Protein AF-A0A4R9EQA0-F1 (afdb_monomer)

Radius of gyration: 15.92 Å; Cα contacts (8 Å, |Δi|>4): 134; chains: 1; bounding box: 47×31×44 Å

pLDDT: mean 74.4, std 14.94, range [33.72, 93.69]

Structure (mmCIF, N/CA/C/O backbone):
data_AF-A0A4R9EQA0-F1
#
_entry.id   AF-A0A4R9EQA0-F1
#
loop_
_atom_site.group_PDB
_atom_site.id
_atom_site.type_symbol
_atom_site.label_atom_id
_atom_site.label_alt_id
_atom_site.label_comp_id
_atom_site.label_asym_id
_atom_site.label_entity_id
_atom_site.label_seq_id
_atom_site.pdbx_PDB_ins_code
_atom_site.Cartn_x
_atom_site.Cartn_y
_atom_site.Cartn_z
_atom_site.occupancy
_atom_site.B_iso_or_equiv
_atom_site.auth_seq_id
_atom_site.auth_comp_id
_atom_site.auth_asym_id
_atom_site.auth_atom_id
_atom_site.pdbx_PDB_model_num
ATOM 1 N N . MET A 1 1 ? -29.549 12.230 -26.720 1.00 39.38 1 MET A N 1
ATOM 2 C CA . MET A 1 1 ? -28.962 11.708 -25.464 1.00 39.38 1 MET A CA 1
ATOM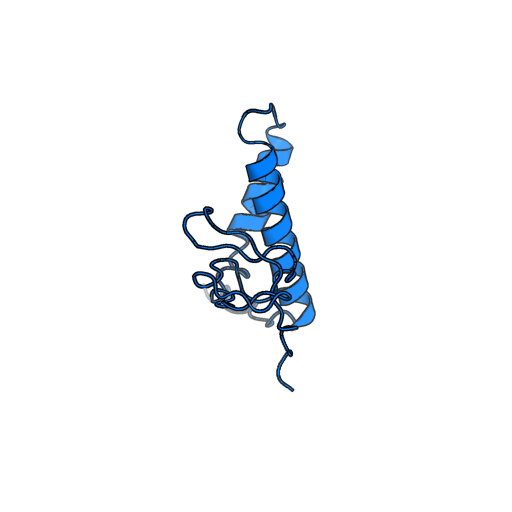 3 C C . MET A 1 1 ? -27.792 10.779 -25.783 1.00 39.38 1 MET A C 1
ATOM 5 O O . MET A 1 1 ? -27.876 9.574 -25.592 1.00 39.38 1 MET A O 1
ATOM 9 N N . ARG A 1 2 ? -26.713 11.334 -26.334 1.00 42.34 2 ARG A N 1
ATOM 10 C CA . ARG A 1 2 ? -25.436 10.659 -26.599 1.00 42.34 2 ARG A CA 1
ATOM 11 C C . ARG A 1 2 ? -24.338 11.631 -26.148 1.00 42.34 2 ARG A C 1
ATOM 13 O O . ARG A 1 2 ? -24.600 12.828 -26.151 1.00 42.34 2 ARG A O 1
ATOM 20 N N . ASP A 1 3 ? -23.201 11.084 -25.723 1.00 37.47 3 ASP A N 1
ATOM 21 C CA . ASP A 1 3 ? -21.967 11.769 -25.280 1.00 37.47 3 ASP A CA 1
ATOM 22 C C . ASP A 1 3 ? -21.748 11.987 -23.769 1.00 37.47 3 ASP A C 1
ATOM 24 O O . ASP A 1 3 ? -21.568 13.103 -23.295 1.00 37.47 3 ASP A O 1
ATOM 28 N N . VAL A 1 4 ? -21.637 10.886 -23.008 1.00 45.69 4 VAL A N 1
ATOM 29 C CA . VAL A 1 4 ? -20.879 10.856 -21.725 1.00 45.69 4 VAL A CA 1
ATOM 30 C C . VAL A 1 4 ? -19.802 9.747 -21.723 1.00 45.69 4 VAL A C 1
ATOM 32 O O . VAL A 1 4 ? -19.191 9.437 -20.707 1.00 45.69 4 VAL A O 1
ATOM 35 N N . LEU A 1 5 ? -19.506 9.151 -22.882 1.00 46.72 5 LEU A N 1
ATOM 36 C CA . LEU A 1 5 ? -18.542 8.052 -23.028 1.00 46.72 5 LEU A CA 1
ATOM 37 C C . LEU A 1 5 ? -17.300 8.486 -23.813 1.00 46.72 5 LEU A C 1
ATOM 39 O O . LEU A 1 5 ? -16.95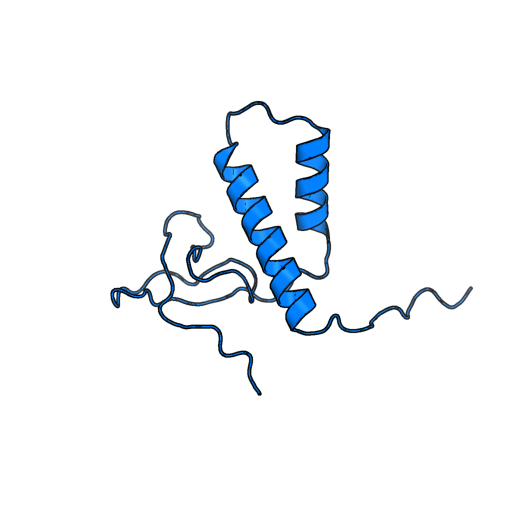4 7.844 -24.795 1.00 46.72 5 LEU A O 1
ATOM 43 N N . ASN A 1 6 ? -16.620 9.572 -23.426 1.00 40.59 6 ASN A N 1
ATOM 44 C CA . ASN A 1 6 ? -15.253 9.781 -23.924 1.00 40.59 6 ASN A CA 1
ATOM 45 C C . ASN A 1 6 ? -14.411 10.773 -23.105 1.00 40.59 6 ASN A C 1
ATOM 47 O O . ASN A 1 6 ? -14.111 11.882 -23.535 1.00 40.59 6 ASN A O 1
ATOM 51 N N . ARG A 1 7 ? -13.974 10.358 -21.912 1.00 43.97 7 ARG A N 1
ATOM 52 C CA . ARG A 1 7 ? -12.779 10.938 -21.266 1.00 43.97 7 ARG A CA 1
ATOM 53 C C . ARG A 1 7 ? -11.805 9.856 -20.804 1.00 43.97 7 ARG A C 1
ATOM 55 O O . ARG A 1 7 ? -11.219 9.951 -19.734 1.00 43.97 7 ARG A O 1
ATOM 62 N N . ARG A 1 8 ? -11.611 8.817 -21.622 1.00 50.88 8 ARG A N 1
ATOM 63 C CA . ARG A 1 8 ? -10.442 7.934 -21.504 1.00 50.88 8 ARG A CA 1
ATOM 64 C C . ARG A 1 8 ? -9.264 8.571 -22.241 1.00 50.88 8 ARG A C 1
ATOM 66 O O . ARG A 1 8 ? -8.778 8.037 -23.228 1.00 50.88 8 ARG A O 1
ATOM 73 N N . ALA A 1 9 ? -8.815 9.726 -21.760 1.00 52.56 9 ALA A N 1
ATOM 74 C CA . ALA A 1 9 ? -7.399 10.027 -21.891 1.00 52.56 9 ALA A CA 1
ATOM 75 C C . ALA A 1 9 ? -6.733 9.104 -20.870 1.00 52.56 9 ALA A C 1
ATOM 77 O O . ALA A 1 9 ? -6.949 9.270 -19.670 1.00 52.56 9 ALA A O 1
ATOM 78 N N . GLY A 1 10 ? -6.057 8.050 -21.335 1.00 54.66 10 GLY A N 1
ATOM 79 C CA . GLY A 1 10 ? -5.212 7.260 -20.448 1.00 54.66 10 GLY A CA 1
ATOM 80 C C . GLY A 1 10 ? -4.264 8.232 -19.760 1.00 54.66 10 GLY A C 1
ATOM 81 O O . GLY A 1 10 ? -3.525 8.939 -20.443 1.00 54.66 10 GLY A O 1
ATOM 82 N N . ALA A 1 11 ? -4.362 8.341 -18.436 1.00 60.81 11 ALA A N 1
ATOM 83 C CA . ALA A 1 11 ? -3.411 9.128 -17.676 1.00 60.81 11 ALA A CA 1
ATOM 84 C C . ALA A 1 11 ? -2.005 8.602 -18.031 1.00 60.81 11 ALA A C 1
ATOM 86 O O . ALA A 1 11 ? -1.827 7.379 -18.083 1.00 60.81 11 ALA A O 1
ATOM 87 N N . PRO A 1 12 ? -1.033 9.474 -18.354 1.00 72.12 12 PRO A N 1
ATOM 88 C CA . PRO A 1 12 ? 0.328 9.038 -18.639 1.00 72.12 12 PRO A CA 1
ATOM 89 C C . PRO A 1 12 ? 0.839 8.168 -17.484 1.00 72.12 12 PRO A C 1
ATOM 91 O O . PRO A 1 12 ? 0.451 8.384 -16.338 1.00 72.12 12 PRO A O 1
ATOM 94 N N . ALA A 1 13 ? 1.710 7.193 -17.765 1.00 66.94 13 ALA A N 1
ATOM 95 C CA . ALA A 1 13 ? 2.185 6.229 -16.762 1.00 66.94 13 ALA A CA 1
ATOM 96 C C . ALA A 1 13 ? 2.671 6.907 -15.464 1.00 66.94 13 ALA A C 1
ATOM 98 O O . ALA A 1 13 ? 2.296 6.491 -14.376 1.00 66.94 13 ALA A O 1
ATOM 99 N N . ALA A 1 14 ? 3.367 8.043 -15.584 1.00 73.31 14 ALA A N 1
ATOM 100 C CA . ALA A 1 14 ? 3.806 8.848 -14.444 1.00 73.31 14 ALA A CA 1
ATOM 101 C C . ALA A 1 14 ? 2.657 9.448 -13.600 1.00 73.31 14 ALA A C 1
ATOM 103 O O . ALA A 1 14 ? 2.804 9.625 -12.392 1.00 73.31 14 ALA A O 1
ATOM 104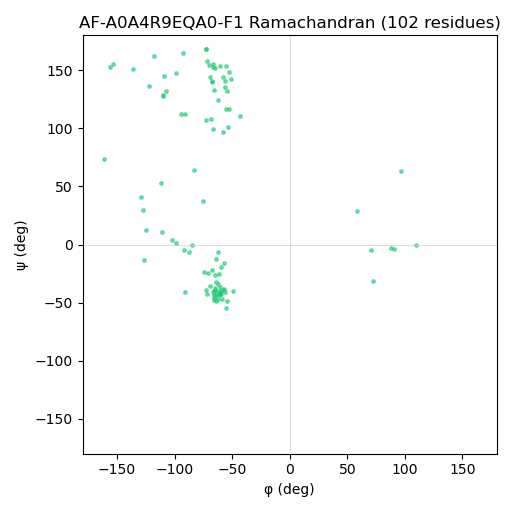 N N . GLU A 1 15 ? 1.511 9.780 -14.204 1.00 79.75 15 GLU A N 1
ATOM 105 C CA . GLU A 1 15 ? 0.318 10.218 -13.467 1.00 79.75 15 GLU A CA 1
ATOM 106 C C . GLU A 1 15 ? -0.334 9.039 -12.733 1.00 79.75 15 GLU A C 1
ATOM 108 O O . GLU A 1 15 ? -0.749 9.203 -11.587 1.00 79.75 15 GLU A O 1
ATOM 113 N N . LEU A 1 16 ? -0.374 7.849 -13.342 1.00 71.50 16 LEU A N 1
ATOM 114 C CA . LEU A 1 16 ? -0.858 6.637 -12.673 1.00 71.50 16 LEU A CA 1
ATOM 115 C C . LEU A 1 16 ? 0.043 6.237 -11.499 1.00 71.50 16 LEU A C 1
ATOM 117 O O . LEU A 1 16 ? -0.481 5.971 -10.419 1.00 71.50 16 LEU A O 1
ATOM 121 N N . ASP A 1 17 ? 1.365 6.281 -11.674 1.00 73.75 17 ASP A N 1
ATOM 122 C CA . ASP A 1 17 ? 2.341 6.025 -10.607 1.00 73.75 17 ASP A CA 1
ATOM 123 C C . ASP A 1 17 ? 2.152 7.010 -9.445 1.00 73.75 17 ASP A C 1
ATOM 125 O O . ASP A 1 17 ? 2.030 6.611 -8.285 1.00 73.75 17 ASP A O 1
ATOM 129 N N . ARG A 1 18 ? 2.014 8.308 -9.749 1.00 77.94 18 ARG A N 1
ATOM 130 C CA . ARG A 1 18 ? 1.756 9.345 -8.739 1.00 77.94 18 ARG A CA 1
ATOM 131 C C . ARG A 1 18 ? 0.435 9.123 -8.004 1.00 77.94 18 ARG A C 1
ATOM 133 O O . ARG A 1 18 ? 0.368 9.302 -6.789 1.00 77.94 18 ARG A O 1
ATOM 140 N N . LEU A 1 19 ? -0.632 8.772 -8.717 1.00 77.38 19 LEU A N 1
ATOM 141 C CA . LEU A 1 19 ? -1.926 8.485 -8.100 1.00 77.38 19 LEU A CA 1
ATOM 142 C C . LEU A 1 19 ? -1.831 7.225 -7.214 1.00 77.38 19 LEU A C 1
ATOM 144 O O . LEU A 1 19 ? -2.378 7.212 -6.109 1.00 77.38 19 LEU A O 1
ATOM 148 N N . ALA A 1 20 ? -1.102 6.193 -7.652 1.00 75.19 20 ALA A N 1
ATOM 149 C CA . ALA A 1 20 ? -0.894 4.961 -6.894 1.00 75.19 20 ALA A CA 1
ATOM 150 C C . ALA A 1 20 ? -0.105 5.221 -5.606 1.00 75.19 20 ALA A C 1
ATOM 152 O O . ALA A 1 20 ? -0.467 4.700 -4.547 1.00 75.19 20 ALA A O 1
ATOM 153 N N . GLU A 1 21 ? 0.910 6.084 -5.668 1.00 78.12 21 GLU A N 1
ATOM 154 C CA . GLU A 1 21 ? 1.643 6.584 -4.506 1.00 78.12 21 GLU A CA 1
ATOM 155 C C . GLU A 1 21 ? 0.735 7.383 -3.557 1.00 78.12 21 GLU A C 1
ATOM 157 O O . GLU A 1 21 ? 0.712 7.118 -2.356 1.00 78.12 21 GLU A O 1
ATOM 162 N N . GLN A 1 22 ? -0.081 8.307 -4.070 1.00 79.81 22 GLN A N 1
ATOM 163 C CA . GLN A 1 22 ? -1.002 9.093 -3.240 1.00 79.81 22 GLN A CA 1
ATOM 164 C C . GLN A 1 22 ? -2.016 8.219 -2.498 1.00 79.81 22 GLN A C 1
ATOM 166 O O . GLN A 1 22 ? -2.272 8.435 -1.313 1.00 79.81 22 GLN A O 1
ATOM 171 N N . ARG A 1 23 ? -2.580 7.212 -3.168 1.00 79.62 23 ARG A N 1
ATOM 172 C CA . ARG A 1 23 ? -3.498 6.252 -2.539 1.00 79.62 23 ARG A CA 1
ATOM 173 C C . ARG A 1 23 ? -2.806 5.384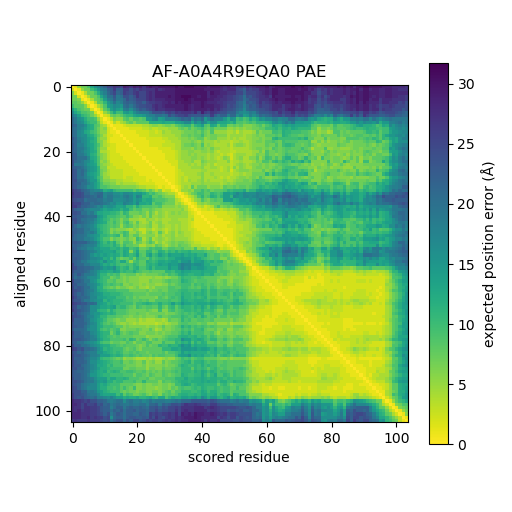 -1.514 1.00 79.62 23 ARG A C 1
ATOM 175 O O . ARG A 1 23 ? -3.359 5.134 -0.450 1.00 79.62 23 ARG A O 1
ATOM 182 N N . SER A 1 24 ? -1.603 4.947 -1.836 1.00 77.00 24 SER A N 1
ATOM 183 C CA . SER A 1 24 ? -0.743 4.209 -0.930 1.00 77.00 24 S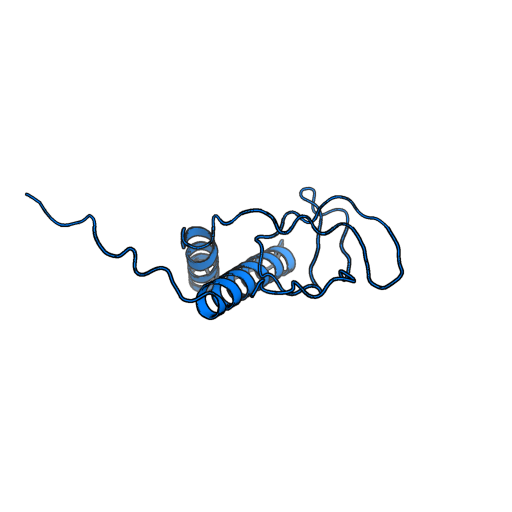ER A CA 1
ATOM 184 C C . SER A 1 24 ? -0.512 4.987 0.370 1.00 77.00 24 SER A C 1
ATOM 186 O O . SER A 1 24 ? -0.870 4.509 1.444 1.00 77.00 24 SER A O 1
ATOM 188 N N . LEU A 1 25 ? -0.049 6.232 0.273 1.00 80.00 25 LEU A N 1
ATOM 189 C CA . LEU A 1 25 ? 0.138 7.110 1.429 1.00 80.00 25 LEU A CA 1
ATOM 190 C C . LEU A 1 25 ? -1.172 7.379 2.183 1.00 80.00 25 LEU A C 1
ATOM 192 O O . LEU A 1 25 ? -1.171 7.452 3.409 1.00 80.00 25 LEU A O 1
ATOM 196 N N . ALA A 1 26 ? -2.298 7.505 1.474 1.00 80.06 26 ALA A N 1
ATOM 197 C CA . ALA A 1 26 ? -3.605 7.678 2.101 1.00 80.06 26 ALA A CA 1
ATOM 198 C C . ALA A 1 26 ? -4.027 6.450 2.930 1.00 80.06 26 ALA A C 1
ATOM 200 O O . ALA A 1 26 ? -4.574 6.624 4.019 1.00 80.06 26 ALA A O 1
ATOM 201 N N . LEU A 1 27 ? -3.754 5.230 2.447 1.00 75.44 27 LEU A N 1
ATOM 202 C CA . LEU A 1 27 ? -3.982 3.989 3.198 1.00 75.44 27 LEU A CA 1
ATOM 203 C C . LEU A 1 27 ? -3.100 3.928 4.448 1.00 75.44 27 LEU A C 1
ATOM 205 O O . LEU A 1 27 ? -3.621 3.709 5.540 1.00 75.44 27 LEU A O 1
ATOM 209 N N . ASP A 1 28 ? -1.800 4.196 4.302 1.00 77.19 28 ASP A N 1
ATOM 210 C CA . ASP A 1 28 ? -0.845 4.159 5.419 1.00 77.19 28 ASP A CA 1
ATOM 211 C C . ASP A 1 28 ? -1.219 5.194 6.493 1.00 77.19 28 ASP A C 1
ATOM 213 O O . ASP A 1 28 ? -1.182 4.923 7.695 1.00 77.19 28 ASP A O 1
ATOM 217 N N . TYR A 1 29 ? -1.646 6.385 6.064 1.00 78.88 29 TYR A N 1
ATOM 218 C CA . TYR A 1 29 ? -2.092 7.433 6.970 1.00 78.88 29 TYR A CA 1
ATOM 219 C C . TYR A 1 29 ? -3.372 7.034 7.717 1.00 78.88 29 TYR A C 1
ATOM 221 O O . TYR A 1 29 ? -3.421 7.172 8.939 1.00 78.88 29 TYR A O 1
ATOM 229 N N . LEU A 1 30 ? -4.384 6.485 7.034 1.00 75.19 30 LEU A N 1
ATOM 230 C CA . L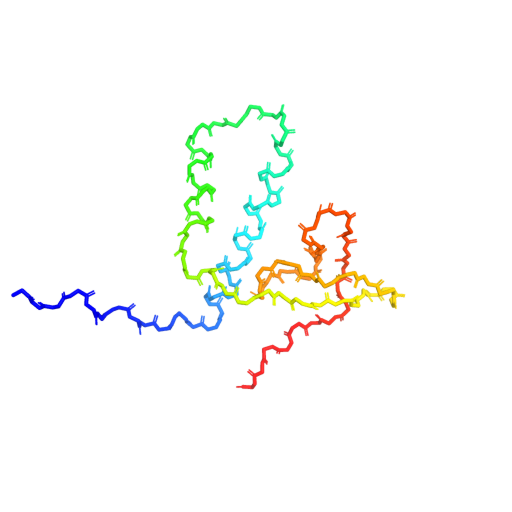EU A 1 30 ? -5.605 5.995 7.689 1.00 75.19 30 LEU A CA 1
ATOM 231 C C . LEU A 1 30 ? -5.319 4.888 8.710 1.00 75.19 30 LEU A C 1
ATOM 233 O O . LEU A 1 30 ? -5.903 4.898 9.792 1.00 75.19 30 LEU A O 1
ATOM 237 N N . GLU A 1 31 ? -4.405 3.973 8.398 1.00 74.12 31 GLU A N 1
ATOM 238 C CA . GLU A 1 31 ? -3.975 2.920 9.322 1.00 74.12 31 GLU A CA 1
ATOM 239 C C . GLU A 1 31 ? -3.239 3.483 10.537 1.00 74.12 31 GLU A C 1
ATOM 241 O O . GLU A 1 31 ? -3.554 3.111 11.666 1.00 74.12 31 GLU A O 1
ATOM 246 N N . SER A 1 32 ? -2.337 4.451 10.341 1.00 76.56 32 SER A N 1
ATOM 247 C CA . SER A 1 32 ? -1.643 5.135 11.447 1.00 76.56 32 SER A CA 1
ATOM 248 C C . SER A 1 32 ? -2.594 5.863 12.411 1.00 76.56 32 SER A C 1
ATOM 250 O O . SER A 1 32 ? -2.237 6.174 13.550 1.00 76.56 32 SER A O 1
ATOM 252 N N . LEU A 1 33 ? -3.816 6.141 11.952 1.00 74.00 33 LEU A N 1
ATOM 253 C CA . LEU A 1 33 ? -4.859 6.850 12.683 1.00 74.00 33 LEU A CA 1
ATOM 254 C C . LEU A 1 33 ? -5.931 5.916 13.239 1.00 74.00 33 LEU A C 1
ATOM 256 O O . LEU A 1 33 ? -6.884 6.417 13.837 1.00 74.00 33 LEU A O 1
ATOM 260 N N . ALA A 1 34 ? -5.799 4.595 13.087 1.00 64.50 34 ALA A N 1
ATOM 261 C CA . ALA A 1 34 ? -6.691 3.630 13.717 1.00 64.50 34 ALA A CA 1
ATOM 262 C C . ALA A 1 34 ? -6.663 3.830 15.249 1.00 64.50 34 ALA A C 1
ATOM 264 O O . ALA A 1 34 ? -5.747 3.391 15.938 1.00 64.50 34 ALA A O 1
ATOM 265 N N . GLY A 1 35 ? -7.644 4.576 15.773 1.00 61.28 35 GLY A N 1
ATOM 266 C CA . GLY A 1 35 ? -7.756 4.955 17.188 1.00 61.28 35 GLY A CA 1
ATOM 267 C C . GLY A 1 35 ? -7.500 6.434 17.518 1.00 61.28 35 GLY A C 1
ATOM 268 O O . GLY A 1 35 ? -7.623 6.816 18.679 1.00 61.28 35 GLY A O 1
ATOM 269 N N . ARG A 1 36 ? -7.178 7.292 16.539 1.00 67.50 36 ARG A N 1
ATOM 270 C CA . ARG A 1 36 ? -7.003 8.744 16.733 1.00 67.50 36 ARG A CA 1
ATOM 271 C C . ARG A 1 36 ? -8.146 9.533 16.099 1.00 67.50 36 ARG A C 1
ATOM 273 O O . ARG A 1 36 ? -8.648 9.180 15.035 1.00 67.50 36 ARG A O 1
ATOM 280 N N . ALA A 1 37 ? -8.535 10.634 16.741 1.00 68.50 37 ALA A N 1
ATOM 281 C CA . ALA A 1 37 ? -9.530 11.547 16.193 1.00 68.50 37 ALA A CA 1
ATOM 282 C C . ALA A 1 37 ? -8.955 12.270 14.965 1.00 68.50 37 ALA A C 1
ATOM 284 O O . ALA A 1 37 ? -8.089 13.136 15.083 1.00 68.50 37 ALA A O 1
ATOM 285 N N . ILE A 1 38 ? -9.440 11.903 13.782 1.00 77.19 38 ILE A N 1
ATOM 286 C CA . ILE A 1 38 ? -9.218 12.645 12.540 1.00 77.19 38 ILE A CA 1
ATOM 287 C C . ILE A 1 38 ? -10.432 13.514 12.262 1.00 77.19 38 ILE A C 1
ATOM 289 O O . ILE A 1 38 ? -11.557 13.140 12.589 1.00 77.19 38 ILE A O 1
ATOM 293 N N . THR A 1 39 ? -10.224 14.676 11.648 1.00 82.38 39 THR A N 1
ATOM 294 C CA . THR A 1 39 ? -11.356 15.498 11.223 1.00 82.38 39 THR A CA 1
ATOM 295 C C . THR A 1 39 ? -12.088 14.814 10.072 1.00 82.38 39 THR A C 1
ATOM 297 O O . THR A 1 39 ? -11.468 14.208 9.193 1.00 82.38 39 THR A O 1
ATOM 300 N N . GLU A 1 40 ? -13.413 14.945 10.049 1.00 79.44 40 GLU A N 1
ATOM 301 C CA . GLU A 1 40 ? -14.259 14.348 9.010 1.00 79.44 40 GLU A CA 1
ATOM 302 C C . GLU A 1 40 ? -13.851 14.813 7.604 1.00 79.44 40 GLU A C 1
ATOM 304 O O . GLU A 1 40 ? -13.748 14.021 6.671 1.00 79.44 40 GLU A O 1
ATOM 309 N N . THR A 1 41 ? -13.475 16.087 7.459 1.00 81.50 41 THR A N 1
ATOM 310 C CA . THR A 1 41 ? -12.945 16.638 6.204 1.00 81.50 41 THR A CA 1
ATOM 311 C C . THR A 1 41 ? -11.693 15.901 5.723 1.00 81.50 41 THR A C 1
ATOM 313 O O . THR A 1 41 ? -11.528 15.667 4.524 1.00 81.50 41 THR A O 1
ATOM 316 N N . HIS A 1 42 ? -10.800 15.520 6.641 1.00 79.69 42 HIS A N 1
ATOM 317 C CA . HIS A 1 42 ? -9.588 14.785 6.295 1.00 79.69 42 HIS A CA 1
ATOM 318 C C . HIS A 1 42 ? -9.920 13.341 5.903 1.00 79.69 42 HIS A C 1
ATOM 320 O O . HIS A 1 42 ? -9.436 12.862 4.877 1.00 79.69 42 HIS A O 1
ATOM 326 N N . ARG A 1 43 ? -10.820 12.688 6.651 1.00 78.69 43 ARG A N 1
ATOM 327 C CA . ARG A 1 43 ? -11.345 11.354 6.327 1.00 78.69 43 ARG A CA 1
ATOM 328 C C . ARG A 1 43 ? -11.942 11.313 4.918 1.00 78.69 43 ARG A C 1
ATOM 330 O O . ARG A 1 43 ? -11.561 10.465 4.118 1.00 78.69 43 ARG A O 1
ATOM 337 N N . MET A 1 44 ? -12.797 12.277 4.584 1.00 78.75 44 MET A N 1
ATOM 338 C CA . MET A 1 44 ? -13.442 12.372 3.271 1.00 78.75 44 MET A CA 1
ATOM 339 C C . MET A 1 44 ? -12.450 12.621 2.132 1.00 78.75 44 MET A C 1
ATOM 341 O O . MET A 1 44 ? -12.595 12.053 1.049 1.00 78.75 44 MET A O 1
ATOM 345 N N . ARG A 1 45 ? -11.410 13.435 2.358 1.00 81.69 45 ARG A N 1
ATOM 346 C CA . ARG A 1 45 ? -10.341 13.631 1.366 1.00 81.69 45 ARG A CA 1
ATOM 347 C C . ARG A 1 45 ? -9.593 12.324 1.088 1.00 81.69 45 ARG A C 1
ATOM 349 O O . ARG A 1 45 ? -9.327 12.036 -0.074 1.00 81.69 45 ARG A O 1
ATOM 356 N N . LEU A 1 46 ? -9.277 11.548 2.125 1.00 76.62 46 LEU A N 1
ATOM 357 C CA . LEU A 1 46 ? -8.580 10.265 1.992 1.00 76.62 46 LEU A CA 1
ATOM 358 C C . LEU A 1 46 ? -9.453 9.242 1.262 1.00 76.62 46 LEU A C 1
ATOM 360 O O . LEU A 1 46 ? -9.000 8.665 0.280 1.00 76.62 46 LEU A O 1
ATOM 364 N N . LEU A 1 47 ? -10.723 9.099 1.657 1.00 76.19 47 LEU A N 1
ATOM 365 C CA . LEU A 1 47 ? -11.681 8.222 0.976 1.00 76.19 47 LEU A CA 1
ATOM 366 C C . LEU A 1 47 ? -11.812 8.563 -0.509 1.00 76.19 47 LEU A C 1
ATOM 368 O O . LEU A 1 47 ? -11.763 7.671 -1.340 1.00 76.19 47 LEU A O 1
ATOM 372 N N . ARG A 1 48 ? -11.845 9.848 -0.877 1.00 77.00 48 ARG A N 1
ATOM 373 C CA . ARG A 1 48 ? -11.890 10.255 -2.288 1.00 77.00 48 ARG A CA 1
ATOM 374 C C . ARG A 1 48 ? -10.656 9.824 -3.091 1.00 77.00 48 ARG A C 1
ATOM 376 O O . ARG A 1 48 ? -10.792 9.513 -4.268 1.00 77.00 48 ARG A O 1
ATOM 383 N N . ILE A 1 49 ? -9.471 9.788 -2.476 1.00 73.25 49 ILE A N 1
ATOM 384 C CA . ILE A 1 49 ? -8.254 9.241 -3.105 1.00 73.25 49 ILE A CA 1
ATOM 385 C C . ILE A 1 49 ? -8.380 7.710 -3.253 1.00 73.25 49 ILE A C 1
ATOM 387 O O . ILE A 1 49 ? -7.944 7.136 -4.254 1.00 73.25 49 ILE A O 1
ATOM 391 N N . LEU A 1 50 ? -9.016 7.039 -2.285 1.00 71.75 50 LEU A N 1
ATOM 392 C CA . LEU A 1 50 ? -9.304 5.601 -2.338 1.00 71.75 50 LEU A CA 1
ATOM 393 C C . LEU A 1 50 ? -10.450 5.232 -3.305 1.00 71.75 50 LEU A C 1
ATOM 395 O O . LEU A 1 50 ? -10.476 4.116 -3.821 1.00 71.75 50 LEU A O 1
ATOM 399 N N . ASP A 1 51 ? -11.358 6.148 -3.612 1.00 70.19 51 ASP A N 1
ATOM 400 C CA . ASP A 1 51 ? -12.492 5.916 -4.518 1.00 70.19 51 ASP A CA 1
ATOM 401 C C . ASP A 1 51 ? -12.242 6.437 -5.939 1.00 70.19 51 ASP A C 1
ATOM 403 O O . ASP A 1 51 ? -13.098 6.296 -6.809 1.00 70.19 51 ASP A O 1
ATOM 407 N N . ASP A 1 52 ? -11.062 7.006 -6.212 1.00 65.75 52 ASP A N 1
ATOM 408 C CA . ASP A 1 52 ? -10.736 7.678 -7.480 1.00 65.75 52 ASP A CA 1
ATOM 409 C C . ASP A 1 52 ? -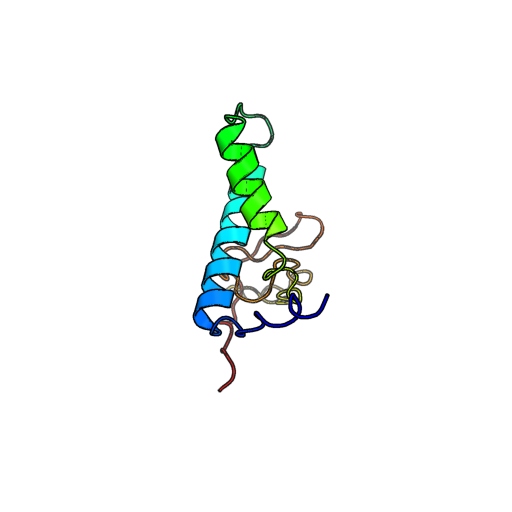10.913 6.769 -8.725 1.00 65.75 52 ASP A C 1
ATOM 411 O O . ASP A 1 52 ? -11.056 7.254 -9.845 1.00 65.75 52 ASP A O 1
ATOM 415 N N . GLY A 1 53 ? -11.003 5.442 -8.561 1.00 59.91 53 GLY A N 1
ATOM 416 C CA . GLY A 1 53 ? -11.408 4.492 -9.609 1.00 59.91 53 GLY A CA 1
ATOM 417 C C . GLY A 1 53 ? -10.354 4.268 -10.699 1.00 59.91 53 GLY A C 1
ATOM 418 O O . GLY A 1 53 ? -10.197 3.147 -11.181 1.00 59.91 53 GLY A O 1
ATOM 419 N N . ARG A 1 54 ? -9.539 5.289 -11.000 1.00 62.88 54 ARG A N 1
ATOM 420 C CA . ARG A 1 54 ? -8.310 5.218 -11.810 1.00 62.88 54 ARG A CA 1
ATOM 421 C C . ARG A 1 54 ? -7.228 4.354 -11.157 1.00 62.88 54 ARG A C 1
ATOM 423 O O . ARG A 1 54 ? -6.257 3.992 -11.808 1.00 62.88 54 ARG A O 1
ATOM 430 N N . LEU A 1 55 ? -7.420 4.013 -9.882 1.00 60.47 55 LEU A N 1
ATOM 431 C CA . LEU A 1 55 ? -6.493 3.257 -9.045 1.00 60.47 55 LEU A CA 1
ATOM 432 C C . LEU A 1 55 ? -6.958 1.848 -8.685 1.00 60.47 55 LEU A C 1
ATOM 434 O O . LEU A 1 55 ? -6.307 1.178 -7.886 1.00 60.47 55 LEU A O 1
ATOM 438 N N . ASN A 1 56 ? -8.023 1.362 -9.322 1.00 66.38 56 ASN A N 1
ATOM 439 C CA . ASN A 1 56 ? -8.397 -0.056 -9.302 1.00 66.38 56 ASN A CA 1
ATOM 440 C C . ASN A 1 56 ? -7.469 -0.893 -10.210 1.00 66.38 56 ASN A C 1
ATOM 442 O O . ASN A 1 56 ? -7.920 -1.778 -10.934 1.00 66.38 56 ASN A O 1
ATOM 446 N N . GLY A 1 57 ? -6.178 -0.550 -10.231 1.00 67.12 57 GLY A N 1
ATOM 447 C CA . GLY A 1 57 ? -5.154 -1.240 -11.004 1.00 67.12 57 GLY A CA 1
ATOM 448 C C . GLY A 1 57 ? -4.809 -2.606 -10.403 1.00 67.12 57 GLY A C 1
ATOM 449 O O . GLY A 1 57 ? -5.212 -2.912 -9.278 1.00 67.12 57 GLY A O 1
ATOM 450 N N . PRO A 1 58 ? -4.058 -3.441 -11.140 1.00 78.50 58 PRO A N 1
ATOM 451 C CA . PRO A 1 58 ? -3.627 -4.740 -10.638 1.00 78.50 58 PRO A CA 1
ATOM 452 C C . PRO A 1 58 ? -2.751 -4.591 -9.379 1.00 78.50 58 PRO A C 1
ATOM 454 O O . PRO A 1 58 ? -2.089 -3.560 -9.202 1.00 78.50 58 PRO A O 1
ATOM 457 N N . PRO A 1 59 ? -2.724 -5.608 -8.499 1.00 83.44 59 PRO A N 1
ATOM 458 C CA . PRO A 1 59 ? -1.841 -5.613 -7.340 1.00 83.44 59 PRO A CA 1
ATOM 459 C C . PRO A 1 59 ? -0.367 -5.660 -7.772 1.00 83.44 59 PRO A C 1
ATOM 461 O O . PRO A 1 59 ? -0.023 -6.205 -8.818 1.00 83.44 59 PRO A O 1
ATOM 464 N N . CYS A 1 60 ? 0.506 -5.104 -6.939 1.00 87.62 60 CYS A N 1
ATOM 465 C CA . CYS A 1 60 ? 1.949 -5.018 -7.132 1.00 87.62 60 CYS A CA 1
ATOM 466 C C . CYS A 1 60 ? 2.595 -6.398 -7.264 1.00 87.62 60 CYS A C 1
ATOM 468 O O . CYS A 1 60 ? 3.463 -6.592 -8.109 1.00 87.62 60 CYS A O 1
ATOM 470 N N . GLY A 1 61 ? 2.188 -7.359 -6.431 1.00 89.69 61 GLY A N 1
ATOM 471 C CA . GLY A 1 61 ? 2.586 -8.760 -6.550 1.00 89.69 61 GLY A CA 1
ATOM 472 C C . GLY A 1 61 ? 4.044 -9.078 -6.204 1.00 89.69 61 GLY A C 1
ATOM 473 O O . GLY A 1 61 ? 4.391 -10.255 -6.170 1.00 89.69 61 GLY A O 1
ATOM 474 N N . LYS A 1 62 ? 4.894 -8.082 -5.904 1.00 90.44 62 LYS A N 1
ATOM 475 C CA . LYS A 1 62 ? 6.283 -8.306 -5.461 1.00 90.44 62 LYS A CA 1
ATOM 476 C C . LYS A 1 62 ? 6.310 -9.211 -4.229 1.00 90.44 62 LYS A C 1
ATOM 478 O O . LYS A 1 62 ? 5.470 -9.061 -3.347 1.00 90.44 62 LYS A O 1
ATOM 483 N N . THR A 1 63 ? 7.279 -10.122 -4.172 1.00 93.69 63 THR A N 1
ATOM 484 C CA . THR A 1 63 ? 7.449 -11.095 -3.072 1.00 93.69 63 THR A CA 1
ATOM 485 C C . THR A 1 63 ? 8.844 -11.074 -2.450 1.00 93.69 63 THR A C 1
ATOM 487 O O . THR A 1 63 ? 9.039 -11.670 -1.397 1.00 93.69 63 THR A O 1
ATOM 490 N N . ARG A 1 64 ? 9.834 -10.422 -3.074 1.00 93.31 64 ARG A N 1
ATOM 491 C CA . ARG A 1 64 ? 11.228 -10.423 -2.597 1.00 93.31 64 ARG A CA 1
ATOM 492 C C . ARG A 1 64 ? 11.626 -9.086 -1.996 1.00 93.31 64 ARG A C 1
ATOM 494 O O . ARG A 1 64 ? 11.439 -8.042 -2.623 1.00 93.31 64 ARG A O 1
ATOM 501 N N . SER A 1 65 ? 12.229 -9.134 -0.818 1.00 91.44 65 SER A N 1
ATOM 502 C CA . SER A 1 65 ? 12.773 -7.976 -0.112 1.00 91.44 65 SER A CA 1
ATOM 503 C C . SER A 1 65 ? 14.254 -7.732 -0.403 1.00 91.44 65 SER A C 1
ATOM 505 O O . SER A 1 65 ? 14.953 -8.601 -0.925 1.00 91.44 65 SER A O 1
ATOM 507 N N . THR A 1 66 ? 14.744 -6.540 -0.051 1.00 90.94 66 THR A N 1
ATOM 508 C CA . THR A 1 66 ? 16.146 -6.110 -0.228 1.00 90.94 66 THR A CA 1
ATOM 509 C C . THR A 1 66 ? 17.170 -6.955 0.532 1.00 90.94 66 THR A C 1
ATOM 511 O O . THR A 1 66 ? 18.316 -7.039 0.102 1.00 90.94 66 THR A O 1
ATOM 514 N N . ASP A 1 67 ? 16.772 -7.603 1.626 1.00 88.00 67 ASP A N 1
ATOM 515 C CA . ASP A 1 67 ? 17.592 -8.549 2.398 1.00 88.00 67 ASP A CA 1
ATOM 516 C C . ASP A 1 67 ? 17.561 -9.986 1.832 1.00 88.00 67 ASP A C 1
ATOM 518 O O . ASP A 1 67 ? 18.228 -10.880 2.351 1.00 88.00 67 ASP A O 1
ATOM 522 N N . GLY A 1 68 ? 16.811 -10.217 0.749 1.00 88.62 68 GLY A N 1
ATOM 523 C CA . GLY A 1 68 ? 16.695 -11.508 0.075 1.00 88.62 68 GLY A CA 1
ATOM 524 C C . GLY A 1 68 ? 15.599 -12.425 0.620 1.00 88.62 68 GLY A C 1
ATOM 525 O O . GLY A 1 68 ? 15.383 -13.492 0.033 1.00 88.62 68 GLY A O 1
ATOM 526 N N . ALA A 1 69 ? 14.884 -12.029 1.678 1.00 91.38 69 ALA A N 1
ATOM 527 C CA . ALA A 1 69 ? 13.757 -12.792 2.198 1.00 91.38 69 ALA A CA 1
ATOM 528 C C . ALA A 1 69 ? 12.576 -12.836 1.208 1.00 91.38 69 ALA A C 1
ATOM 530 O O . ALA A 1 69 ? 12.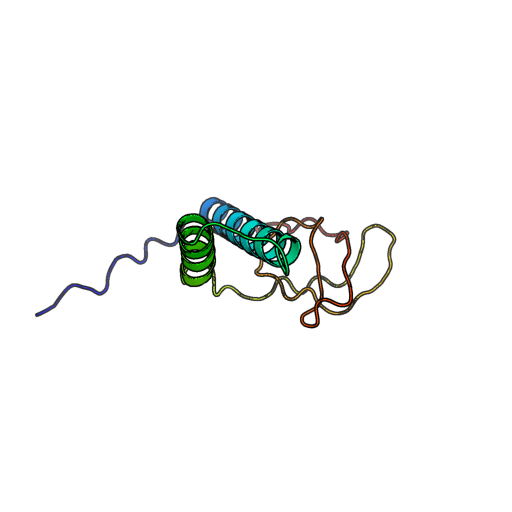417 -11.997 0.314 1.00 91.38 69 ALA A O 1
ATOM 531 N N . THR A 1 70 ? 11.758 -13.882 1.343 1.00 93.25 70 THR A N 1
ATOM 532 C CA . THR A 1 70 ? 10.547 -14.075 0.538 1.00 93.25 70 THR A CA 1
ATOM 533 C C . THR A 1 70 ? 9.324 -13.885 1.420 1.00 93.25 70 THR A C 1
ATOM 535 O O . THR A 1 70 ? 9.206 -14.514 2.469 1.00 93.25 70 THR A O 1
ATOM 538 N N . TYR A 1 71 ? 8.417 -13.033 0.965 1.00 91.19 71 TYR A N 1
ATOM 539 C CA . TYR A 1 71 ? 7.174 -12.660 1.620 1.00 91.19 71 TYR A CA 1
ATOM 540 C C . TYR A 1 71 ? 5.968 -13.068 0.764 1.00 91.19 71 TYR A C 1
ATOM 542 O O . TYR A 1 71 ? 6.113 -13.290 -0.446 1.00 91.19 71 TYR A O 1
ATOM 550 N N . PRO A 1 72 ? 4.759 -13.139 1.353 1.00 93.12 72 PRO A N 1
ATOM 551 C CA . PRO A 1 72 ? 3.538 -13.225 0.565 1.00 93.12 72 PRO A CA 1
ATOM 552 C C . PRO A 1 72 ? 3.430 -12.057 -0.440 1.00 93.12 72 PRO A C 1
ATOM 554 O O . PRO A 1 72 ? 3.985 -10.982 -0.190 1.00 93.12 72 PRO A O 1
ATOM 557 N N . PRO A 1 73 ? 2.715 -12.232 -1.569 1.00 91.12 73 PRO A N 1
ATOM 558 C CA . PRO A 1 73 ? 2.620 -11.210 -2.610 1.00 91.12 73 PRO A CA 1
ATOM 559 C C . PRO A 1 73 ? 2.090 -9.872 -2.097 1.00 91.12 73 PRO A C 1
ATOM 561 O O . PRO A 1 73 ? 1.086 -9.819 -1.382 1.00 91.12 73 PRO A O 1
ATOM 564 N N . CYS A 1 74 ? 2.734 -8.785 -2.524 1.00 90.50 74 CYS A N 1
ATOM 565 C CA . CYS A 1 74 ? 2.288 -7.443 -2.190 1.00 90.50 74 CYS A CA 1
ATOM 566 C C . CYS A 1 74 ? 0.887 -7.165 -2.760 1.00 90.50 74 CYS A C 1
ATOM 568 O O . CYS A 1 74 ? 0.672 -7.249 -3.972 1.00 90.50 74 CYS A O 1
ATOM 570 N N . ALA A 1 75 ? -0.051 -6.779 -1.895 1.00 88.12 75 ALA A N 1
ATOM 571 C CA . ALA A 1 75 ? -1.446 -6.524 -2.255 1.00 88.12 75 ALA A CA 1
ATOM 572 C C . ALA A 1 75 ? -1.741 -5.059 -2.618 1.00 88.12 75 ALA A C 1
ATOM 574 O O . ALA A 1 75 ? -2.858 -4.732 -3.020 1.00 88.12 75 ALA A O 1
ATOM 575 N N . ARG A 1 76 ? -0.763 -4.156 -2.478 1.00 84.12 76 ARG A N 1
ATOM 576 C CA . ARG A 1 76 ? -0.940 -2.744 -2.847 1.00 84.12 76 ARG A CA 1
ATOM 577 C C . ARG A 1 76 ? -1.029 -2.583 -4.364 1.00 84.12 76 ARG A C 1
ATOM 579 O O . ARG A 1 76 ? -0.466 -3.410 -5.071 1.00 84.12 76 ARG A O 1
ATOM 586 N N . PRO A 1 77 ? -1.675 -1.530 -4.885 1.00 81.44 77 PRO A N 1
ATOM 587 C CA . PRO A 1 77 ? -1.732 -1.287 -6.325 1.00 81.44 77 PRO A CA 1
ATOM 588 C C . PRO A 1 77 ? -0.339 -1.154 -6.941 1.00 81.44 77 PRO A C 1
ATOM 590 O O . PRO A 1 77 ? 0.557 -0.580 -6.322 1.00 81.44 77 PRO A O 1
ATOM 593 N N . VAL A 1 78 ? -0.161 -1.649 -8.166 1.00 80.62 78 VAL A N 1
ATOM 594 C CA . VAL A 1 78 ? 1.067 -1.425 -8.942 1.00 80.62 78 VAL A CA 1
ATOM 595 C C . VAL A 1 78 ? 1.417 0.073 -8.997 1.00 80.62 78 VAL A C 1
ATOM 597 O O . VAL A 1 78 ? 0.526 0.918 -9.052 1.00 80.62 78 VAL A O 1
ATOM 600 N N . GLY A 1 79 ? 2.712 0.399 -8.936 1.00 76.44 79 GLY A N 1
ATOM 601 C CA . GLY A 1 79 ? 3.205 1.784 -8.918 1.00 76.44 79 GLY A CA 1
ATOM 602 C C . GLY A 1 79 ? 3.362 2.393 -7.519 1.00 76.44 79 GLY A C 1
ATOM 603 O O . GLY A 1 79 ? 3.874 3.500 -7.386 1.00 76.44 79 GLY A O 1
ATOM 604 N N . HIS A 1 80 ? 2.982 1.683 -6.449 1.00 78.38 80 HIS A N 1
ATOM 605 C CA . HIS A 1 80 ? 3.296 2.141 -5.096 1.00 78.38 80 HIS A CA 1
ATOM 606 C C . HIS A 1 80 ? 4.806 2.107 -4.806 1.00 78.38 80 HIS A C 1
ATOM 608 O O . HIS A 1 80 ? 5.545 1.258 -5.309 1.00 78.38 80 HIS A O 1
ATOM 614 N N . HIS A 1 81 ? 5.254 2.979 -3.902 1.00 81.31 81 HIS A N 1
ATOM 615 C CA . HIS A 1 81 ? 6.654 3.035 -3.499 1.00 81.31 81 HIS A CA 1
ATOM 616 C C . HIS A 1 81 ? 7.083 1.749 -2.759 1.00 81.31 81 HIS A C 1
ATOM 618 O O . HIS A 1 81 ? 6.390 1.260 -1.862 1.00 81.31 81 HIS A O 1
ATOM 624 N N . GLU A 1 82 ? 8.234 1.191 -3.137 1.00 81.62 82 GLU A N 1
ATOM 625 C CA . GLU A 1 82 ? 8.701 -0.150 -2.734 1.00 81.62 82 GLU A CA 1
ATOM 626 C C . GLU A 1 82 ? 8.985 -0.321 -1.252 1.00 81.62 82 GLU A C 1
ATOM 628 O O . GLU A 1 82 ? 8.861 -1.433 -0.740 1.00 81.62 82 GLU A O 1
ATOM 633 N N . ALA A 1 83 ? 9.309 0.774 -0.564 1.00 82.69 83 ALA A N 1
ATOM 634 C CA . ALA A 1 83 ? 9.500 0.799 0.887 1.00 82.69 83 ALA A CA 1
ATOM 635 C C . ALA A 1 83 ? 8.239 0.427 1.688 1.00 82.69 83 ALA A C 1
ATOM 637 O O . ALA A 1 83 ? 8.296 0.312 2.906 1.00 82.69 83 ALA A O 1
ATOM 638 N N . TYR A 1 84 ? 7.109 0.250 1.008 1.00 83.12 84 TYR A N 1
ATOM 639 C CA . TYR A 1 84 ? 5.810 0.020 1.616 1.00 83.12 84 TYR A CA 1
ATOM 640 C C . TYR A 1 84 ? 5.127 -1.233 1.048 1.00 83.12 84 TYR A C 1
ATOM 642 O O . TYR A 1 84 ? 3.903 -1.256 0.930 1.00 83.12 84 TYR A O 1
ATOM 650 N N . CYS A 1 85 ? 5.872 -2.255 0.605 1.00 88.56 85 CYS A N 1
ATOM 651 C CA . CYS A 1 85 ? 5.231 -3.511 0.202 1.00 88.56 85 CYS A CA 1
ATOM 652 C C . CYS A 1 85 ? 4.614 -4.201 1.421 1.00 88.56 85 CYS A C 1
ATOM 654 O O . CYS A 1 85 ? 5.203 -4.201 2.503 1.00 88.56 85 CYS A O 1
ATOM 656 N N . ARG A 1 86 ? 3.428 -4.792 1.239 1.00 90.06 86 ARG A N 1
ATOM 657 C CA . ARG A 1 86 ? 2.731 -5.538 2.291 1.00 90.06 86 ARG A CA 1
ATOM 658 C C . ARG A 1 86 ? 1.759 -6.572 1.741 1.00 90.06 86 ARG A C 1
ATOM 660 O O . ARG A 1 86 ? 1.211 -6.375 0.654 1.00 90.06 86 ARG A O 1
ATOM 667 N N . ASP A 1 87 ? 1.509 -7.628 2.504 1.00 89.81 87 ASP A N 1
ATOM 668 C CA . ASP A 1 87 ? 0.519 -8.650 2.148 1.00 89.81 87 ASP A CA 1
ATOM 669 C C . ASP A 1 87 ? -0.939 -8.157 2.297 1.00 89.81 87 ASP A C 1
ATOM 671 O O . ASP A 1 87 ? -1.211 -7.093 2.855 1.00 89.81 87 ASP A O 1
ATOM 675 N N . ALA A 1 88 ? -1.897 -8.929 1.772 1.00 84.94 88 ALA A N 1
ATOM 676 C CA . ALA A 1 88 ? -3.326 -8.591 1.833 1.00 84.94 88 ALA A CA 1
ATOM 677 C C . ALA A 1 88 ? -3.909 -8.636 3.256 1.00 84.94 88 ALA A C 1
ATOM 679 O O . ALA A 1 88 ? -4.941 -8.021 3.514 1.00 84.94 88 ALA A O 1
ATOM 680 N N . ALA A 1 89 ? -3.266 -9.377 4.162 1.00 83.69 89 ALA A N 1
ATOM 681 C CA . ALA A 1 89 ? -3.683 -9.517 5.554 1.00 83.69 89 ALA A CA 1
ATOM 682 C C . ALA A 1 89 ? -3.109 -8.410 6.457 1.00 83.69 89 ALA A C 1
ATOM 684 O O . ALA A 1 89 ? -3.474 -8.331 7.628 1.00 83.69 89 ALA A O 1
ATOM 685 N N . HIS A 1 90 ? -2.222 -7.568 5.919 1.00 81.62 90 HIS A N 1
ATOM 686 C CA . HIS A 1 90 ? -1.462 -6.552 6.641 1.00 81.62 90 HIS A CA 1
ATOM 687 C C . HIS 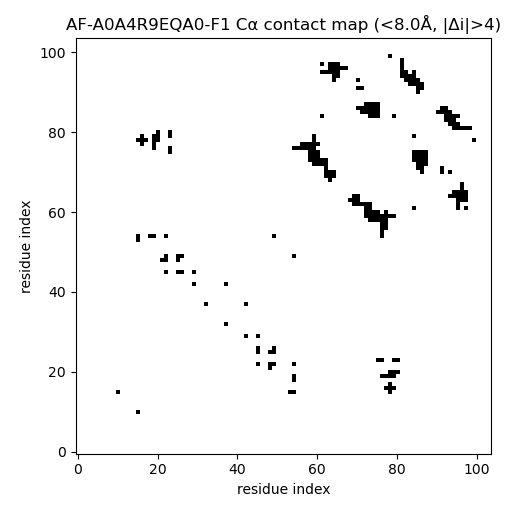A 1 90 ? -0.595 -7.124 7.776 1.00 81.62 90 HIS A C 1
ATOM 689 O O . HIS A 1 90 ? -0.337 -6.441 8.768 1.00 81.62 90 HIS A O 1
ATOM 695 N N . VAL A 1 91 ? -0.145 -8.375 7.634 1.00 85.62 91 VAL A N 1
ATOM 696 C CA . VAL A 1 91 ? 0.703 -9.069 8.619 1.00 85.62 91 VAL A CA 1
ATOM 697 C C . VAL A 1 91 ? 2.177 -8.844 8.302 1.00 85.62 91 VAL A C 1
ATOM 699 O O . VAL A 1 91 ? 2.981 -8.604 9.201 1.00 85.62 91 VAL A O 1
ATOM 702 N N . SER A 1 92 ? 2.529 -8.885 7.020 1.00 85.44 92 SER A N 1
ATOM 703 C CA . SER A 1 92 ? 3.911 -8.779 6.560 1.00 85.44 92 SER A CA 1
ATOM 704 C C . SER A 1 92 ? 4.155 -7.457 5.846 1.00 85.44 92 SER A C 1
ATOM 706 O O . SER A 1 92 ? 3.445 -7.143 4.891 1.00 85.44 92 SER A O 1
ATOM 708 N N . TYR A 1 93 ? 5.199 -6.733 6.257 1.00 89.00 93 TYR A N 1
ATOM 709 C CA . TYR A 1 93 ? 5.683 -5.506 5.618 1.00 89.00 93 TYR A CA 1
ATOM 710 C C . TYR A 1 93 ? 7.137 -5.695 5.210 1.00 89.00 93 TYR A C 1
ATOM 712 O O . TYR A 1 93 ? 7.932 -6.220 5.989 1.00 89.00 93 TYR A O 1
ATOM 720 N N . PHE A 1 94 ? 7.497 -5.263 4.005 1.00 91.38 94 PHE A N 1
ATOM 721 C CA . PHE A 1 94 ? 8.860 -5.410 3.511 1.00 91.38 94 PHE A CA 1
ATOM 722 C C . PHE A 1 94 ? 9.228 -4.342 2.482 1.00 91.38 94 PHE A C 1
ATOM 724 O O . PHE A 1 94 ? 8.379 -3.773 1.797 1.00 91.38 94 PHE A O 1
ATOM 731 N N . ILE A 1 95 ? 10.529 -4.081 2.362 1.00 90.50 95 ILE A N 1
ATOM 732 C CA . ILE A 1 95 ? 11.092 -3.212 1.328 1.00 90.50 95 ILE A CA 1
ATOM 733 C C . ILE A 1 95 ? 11.431 -4.102 0.141 1.00 90.50 95 ILE A C 1
ATOM 735 O O . ILE A 1 95 ? 12.325 -4.939 0.257 1.00 90.50 95 ILE A O 1
ATOM 739 N N . ALA A 1 96 ? 10.723 -3.960 -0.978 1.00 89.25 96 ALA A N 1
ATOM 740 C CA . ALA A 1 96 ? 10.981 -4.811 -2.137 1.00 89.25 96 ALA A CA 1
ATOM 741 C C . ALA A 1 96 ? 12.353 -4.533 -2.770 1.00 89.25 96 ALA A C 1
ATOM 743 O O . ALA A 1 96 ? 12.766 -3.384 -2.905 1.00 89.25 96 ALA A O 1
ATOM 744 N N . ALA A 1 97 ? 13.041 -5.600 -3.187 1.00 83.00 97 ALA A N 1
ATOM 745 C CA . ALA A 1 97 ? 14.331 -5.512 -3.880 1.00 83.00 97 ALA A CA 1
ATOM 746 C C . ALA A 1 97 ? 14.214 -4.974 -5.312 1.00 83.00 97 ALA A C 1
ATOM 748 O O . ALA A 1 97 ? 15.180 -4.460 -5.876 1.00 83.00 97 ALA A O 1
ATOM 749 N N . GLU A 1 98 ? 13.044 -5.132 -5.926 1.00 70.56 98 GLU A N 1
ATOM 750 C CA . GLU A 1 98 ? 12.828 -4.783 -7.320 1.00 70.56 98 GLU A CA 1
ATOM 751 C C . GLU A 1 98 ? 12.264 -3.378 -7.448 1.00 70.56 98 GLU A C 1
ATOM 753 O O . GLU A 1 98 ? 11.084 -3.159 -7.154 1.00 70.56 98 GLU A O 1
ATOM 758 N N . ARG A 1 99 ? 13.089 -2.485 -8.014 1.00 59.72 99 ARG A N 1
ATOM 759 C CA . ARG A 1 99 ? 12.596 -1.304 -8.718 1.00 59.72 99 ARG A CA 1
ATOM 760 C C . ARG A 1 99 ? 11.645 -1.762 -9.802 1.00 59.72 99 ARG A C 1
ATOM 762 O O . ARG A 1 99 ? 12.080 -2.481 -10.700 1.00 59.72 99 ARG A O 1
ATOM 769 N N . THR A 1 100 ? 10.371 -1.379 -9.727 1.00 52.94 100 THR A N 1
ATOM 770 C CA . THR A 1 100 ? 9.435 -1.565 -10.842 1.00 52.94 100 THR A CA 1
ATOM 771 C C . THR A 1 100 ? 10.089 -0.923 -12.059 1.00 52.94 100 THR A C 1
ATOM 773 O O . THR A 1 100 ? 10.131 0.298 -12.180 1.00 52.94 100 THR A O 1
ATOM 776 N N . ARG A 1 101 ? 10.686 -1.741 -12.934 1.00 44.62 101 ARG A N 1
ATOM 777 C CA . ARG A 1 101 ? 11.039 -1.305 -14.275 1.00 44.62 101 ARG A CA 1
ATOM 778 C C . ARG A 1 101 ? 9.702 -1.072 -14.949 1.00 44.62 101 ARG A C 1
ATOM 780 O O . ARG A 1 101 ? 9.062 -2.033 -15.373 1.00 44.62 101 ARG A O 1
ATOM 787 N N . SER A 1 102 ? 9.282 0.186 -15.006 1.00 40.25 102 SER A N 1
ATOM 788 C CA . SER A 1 102 ? 8.393 0.663 -16.057 1.00 40.25 102 SER A CA 1
ATOM 789 C C . SER A 1 102 ? 8.934 0.064 -17.362 1.00 40.25 102 SER A C 1
ATOM 791 O O . SER A 1 102 ? 10.086 0.309 -17.722 1.00 40.25 102 SER A O 1
ATOM 793 N N . HIS A 1 103 ? 8.199 -0.875 -17.955 1.00 33.72 103 HIS A N 1
ATOM 794 C CA . HIS A 1 103 ? 8.602 -1.495 -19.217 1.00 33.72 103 HIS A CA 1
ATOM 795 C C . HIS A 1 103 ? 8.436 -0.471 -20.365 1.00 33.72 103 HIS A C 1
ATOM 797 O O . HIS A 1 103 ? 7.710 0.505 -20.174 1.00 33.72 103 HIS A O 1
ATOM 803 N N . PRO A 1 104 ? 9.161 -0.674 -21.481 1.00 40.97 104 PRO A N 1
ATOM 804 C CA . PRO A 1 104 ? 9.922 0.324 -22.250 1.00 40.97 104 PRO A CA 1
ATOM 805 C C . PRO A 1 104 ? 9.122 1.429 -22.943 1.00 40.97 104 PRO A C 1
ATOM 807 O O . PRO A 1 104 ? 7.952 1.189 -23.314 1.00 40.97 104 PRO A O 1
#

Secondary structure (DSSP, 8-state):
---------PPPHHHHHHHHHHHHHHHHHHHHTTTS---HHHHHHHHHHHS-STT-PPB----BBTTS-B-SPP-SBTT--GGGEE-TTS--EE-BS-------

Foldseek 3Di:
DDDPPDPPPPDPPVVLLVLLQLLLVLVVVVVVCPPPDDDPVSVVVSVCSVVVVSQPAAFCQAQAALVGDGHGGFRRTHNHQQQAGADPVRPDGGRGNDDPPPDD

Nearest PDB structures (foldseek):
  2zko-assembly1_B  TM=7.140E-01  e=7.031E+00  Influenza A virus
  3m8a-assembly10_J  TM=7.160E-01  e=7.031E+00  Influenza A virus (A/California/07/2009(H1N1))
  1ns1-assembly1_B  TM=7.216E-01  e=6.573E+00  Influenza A virus
  6oqe-assembly1_A  TM=7.326E-01  e=7.031E+00  Influenza A virus

Solvent-accessible surface area (backbone atoms only — not comparable to full-atom values): 6290 Å² total; per-residue (Å²): 145,83,88,90,85,80,80,82,68,74,67,53,69,71,55,47,28,51,51,24,32,53,34,47,54,40,51,55,51,55,58,78,34,72,92,52,95,69,56,66,71,57,53,51,55,40,49,49,53,71,62,60,64,85,65,76,55,63,55,48,52,55,34,46,27,69,89,68,51,80,53,67,48,15,50,49,40,46,56,40,61,44,80,66,33,28,27,80,83,71,79,50,75,42,40,44,55,66,75,82,71,77,76,133

Mean predicted aligned error: 10.87 Å

Sequence (104 aa):
MRDVLNRRAGAPAAELDRLAEQRSLALDYLESLAGRAITETHRMRLLRILDDGRLNGPPCGKTRSTDGATYPPCARPVGHHEAYCRDAAHVSYFIAAERTRSHP

=== Feature glossary ===
Feature key, reading from the visual/contextual features back to the raw sequence:

Rendered structure images. Six rendered views show the 3D structure from the faces of a cube — i.e. along ±x, ±y, ±z. Rendering representation is drawn randomly per protein from cartoon (secondary-structure ribbons), sticks (backbone bonds), or molecular surface; coloring is either N→C rainbow (blue at the N-terminus through red at the C-terminus) or one color per chain.

Contact-map, Ramachandran, and PAE plots. The contact map is a binary N×N matrix image: pixel (i, j) is dark where Cα_i and Cα_j are within 8 Å and |i−j|>4. Because the |i−j|>4 filter removes local helical contacts, off-diagonal stripes parallel to the main diagonal indicate parallel β-sheets; stripes perpendicular to it indicate antiparallel β-sheets. The Ramachandran plot scatters every residue's (φ, ψ) pair against the sterically allowed regions. The PAE heatmap renders the predicted-aligned-error matrix.

InterPro / GO / CATH / organism. Database cross-references. InterPro integrates a dozen domain/family signature databases into unified entries with residue-range hits. GO terms attach function/process/location labels with evidence codes. CATH codes position the fold in a four-level structural taxonomy. Organism is the NCBI-taxonomy species name.

Nearest PDB structures. The Foldseek neighbor list gives the closest experimentally determined structures in the PDB, ranked by structural alignment. TM-score near 1 means near-identical fold; near 0.3 means only rough topology match. This is how one finds what a novel AlphaFold prediction most resembles in the solved-structure universe.

Predicted aligned error. PAE(i, j) answers: if I align the predicted and true structures on residue i, how far off (in Å) do I expect residue j to be? A block-diagonal PAE matrix with low values on the blocks and high values off-diagonal is the signature of a multi-domain protein with confidently predicted domains but uncertain inter-domain orientation.

Solvent-accessible surface area. Accessible surface area quantifies burial. A residue with SASA near zero is packed into the hydrophobic core; one with SASA >100 Å² sits on the surface. Computed here via the Shrake–Rupley numerical algorithm with a 1.4 Å probe.

B-factor. B-factor (Debye–Waller factor) reflects atomic displacement in the crystal lattice. It is an experimental observable (units Å²), not a prediction; low values mean the atom is pinned down, high values mean it moves or is heterogeneous across the crystal.

pLDDT. For AlphaFold models, the B-factor field carries pLDDT — the model's own estimate of local accuracy on a 0–100 scale. Regions with pLDDT<50 should be treated as essentially unmodeled; they often correspond to intrinsically disordered segments.

Backbone torsions (φ/ψ). φ (phi) and ψ (psi) are the two rotatable backbone dihedrals per residue: φ is the C(i-1)–N–Cα–C torsion, ψ is the N–Cα–C–N(i+1) torsion, both in degrees on (−180°, 180°]. α-helical residues cluster near (−60°, −45°); β-strand residues near (−120°, +130°). A Ramachandran plot is simply a scatter of (φ, ψ) for every residue.

Radius of gyration, Cα contacts, bounding box. Radius of gyration (Rg) is the root-mean-square distance of Cα atoms from their centroid — a single number for overall size and compactness. A globular domain of N residues has Rg ≈ 2.2·N^0.38 Å; an extended or disordered chain has a much larger Rg. The Cα contact count is the number of residue pairs whose Cα atoms are within 8 Å and are more than four positions apart in sequence — a standard proxy for tertiary packing density. The bounding box is the smallest axis-aligned box enclosing all Cα atoms.

Secondary structure (3-state, P-SEA). Three-state secondary structure (P-SEA) collapses the eight DSSP classes into helix (a), strand (b), and coil (c). P-SEA assigns these from Cα geometry alone — distances and angles — without requiring backbone oxygens, so it works on any Cα trace.

Secondary structure (8-state, DSSP). DSSP 8-state secondary structure assigns each residue one of H (α-helix), G (3₁₀-helix), I (π-helix), E (extended β-strand), B (isolated β-bridge), T (hydrogen-bonded turn), S (bend), or '-' (coil). The assignment is computed from backbone hydrogen-bond geometry via the Kabsch–Sander algorithm.

Foldseek 3Di. A 3Di character summarizes, for each residue, the relative orientation of the Cα frame of its nearest spatial neighbor. Because it encodes fold topology rather than chemistry, 3Di alignments detect remote structural similarity that sequence alignment misses.

mmCIF coordinates. The mmCIF block holds the 3D Cartesian coordinates of each backbone atom (N, Cα, C, O) in ångströms. mmCIF is the PDB's canonical archive format — a tagged-loop text representation of the atomic model.

Sequence. Sequence gives the chain of amino acids in standard one-letter code (A=alanine, C=cysteine, …, Y=tyrosine), read N→C. It is the only feature that is directly encoded by the gene; all structural features are derived from the folded form of this sequence.